Protein AF-A0A7I7TYB9-F1 (afdb_monomer)

Structure (mmCIF, N/CA/C/O backbone):
data_AF-A0A7I7TYB9-F1
#
_entry.id   AF-A0A7I7TYB9-F1
#
loop_
_atom_site.group_PDB
_atom_site.id
_atom_site.type_symbol
_atom_site.label_atom_id
_atom_site.label_alt_id
_atom_site.label_comp_id
_atom_site.label_asym_id
_atom_site.label_entity_id
_atom_site.label_seq_id
_atom_site.pdbx_PDB_ins_code
_atom_site.Cartn_x
_atom_site.Cartn_y
_atom_site.Cartn_z
_atom_site.occupancy
_atom_site.B_iso_or_equiv
_atom_site.auth_seq_id
_atom_site.auth_comp_id
_atom_site.auth_asym_id
_atom_site.auth_atom_id
_atom_site.pdbx_PDB_model_num
ATOM 1 N N . MET A 1 1 ? 27.789 -54.311 -59.925 1.00 45.47 1 MET A N 1
ATOM 2 C CA . MET A 1 1 ? 27.619 -52.954 -59.369 1.00 45.47 1 MET A CA 1
ATOM 3 C C . MET A 1 1 ? 27.592 -53.090 -57.858 1.00 45.47 1 MET A C 1
ATOM 5 O O . MET A 1 1 ? 26.628 -53.628 -57.338 1.00 45.47 1 MET A O 1
ATOM 9 N N . THR A 1 2 ? 28.663 -52.715 -57.167 1.00 55.53 2 THR A N 1
ATOM 10 C CA . THR A 1 2 ? 28.683 -52.633 -55.699 1.00 55.53 2 THR A CA 1
ATOM 11 C C . THR A 1 2 ? 28.583 -51.156 -55.346 1.00 55.53 2 THR A C 1
ATOM 13 O O . THR A 1 2 ? 29.582 -50.445 -55.401 1.00 55.53 2 THR A O 1
ATOM 16 N N . ALA A 1 3 ? 27.362 -50.672 -55.112 1.00 65.44 3 ALA A N 1
ATOM 17 C CA . ALA A 1 3 ? 27.147 -49.305 -54.657 1.00 65.44 3 ALA A CA 1
ATOM 18 C C . ALA A 1 3 ? 27.682 -49.181 -53.225 1.00 65.44 3 ALA A C 1
ATOM 20 O O . ALA A 1 3 ? 27.340 -50.000 -52.372 1.00 65.44 3 ALA A O 1
ATOM 21 N N . LEU A 1 4 ? 28.547 -48.194 -52.985 1.00 68.94 4 LEU A N 1
ATOM 22 C CA . LEU A 1 4 ? 28.935 -47.816 -51.631 1.00 68.94 4 LEU A CA 1
ATOM 23 C C . LEU A 1 4 ? 27.651 -47.407 -50.883 1.00 68.94 4 LEU A C 1
ATOM 25 O O . LEU A 1 4 ? 26.833 -46.699 -51.484 1.00 68.94 4 LEU A O 1
ATOM 29 N N . PRO A 1 5 ? 27.424 -47.878 -49.642 1.00 68.31 5 PRO A N 1
ATOM 30 C CA . PRO A 1 5 ? 26.278 -47.451 -48.851 1.00 68.31 5 PRO A CA 1
ATOM 31 C C . PRO A 1 5 ? 26.206 -45.917 -48.823 1.00 68.31 5 PRO A C 1
ATOM 33 O O . PRO A 1 5 ? 27.254 -45.278 -48.743 1.00 68.31 5 PRO A O 1
ATOM 36 N N . PRO A 1 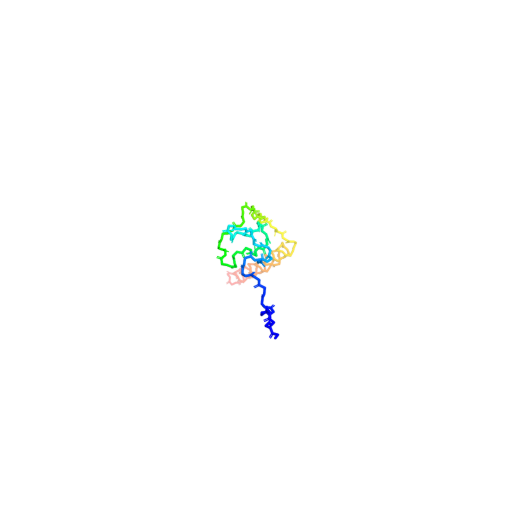6 ? 25.009 -45.314 -48.904 1.00 73.69 6 PRO A N 1
ATOM 37 C CA . PRO A 1 6 ? 24.854 -43.859 -48.891 1.00 73.69 6 PRO A CA 1
ATOM 38 C C . PRO A 1 6 ? 25.175 -43.235 -47.525 1.00 73.69 6 PRO A C 1
ATOM 40 O O . PRO A 1 6 ? 25.071 -42.019 -47.373 1.00 73.69 6 PRO A O 1
ATOM 43 N N . ASP A 1 7 ? 25.525 -44.057 -46.537 1.00 72.25 7 ASP A N 1
ATOM 44 C CA . ASP A 1 7 ? 25.790 -43.608 -45.184 1.00 72.25 7 ASP A CA 1
ATOM 45 C C . ASP A 1 7 ? 27.134 -42.861 -45.127 1.00 72.25 7 ASP A C 1
ATOM 47 O O . ASP A 1 7 ? 28.142 -43.360 -45.642 1.00 72.25 7 ASP A O 1
ATOM 51 N N . PRO A 1 8 ? 27.166 -41.660 -44.521 1.00 70.12 8 PRO A N 1
ATOM 52 C CA . PRO A 1 8 ? 28.394 -40.888 -44.360 1.00 70.12 8 PRO A CA 1
ATOM 53 C C . PRO A 1 8 ? 29.393 -41.620 -43.452 1.00 70.12 8 PRO A C 1
ATOM 55 O O . PRO A 1 8 ? 29.001 -42.383 -42.567 1.00 70.12 8 PRO A O 1
ATOM 58 N N . ASP A 1 9 ? 30.694 -41.380 -43.656 1.00 74.25 9 ASP A N 1
ATOM 59 C CA . ASP A 1 9 ? 31.742 -41.935 -42.790 1.00 74.25 9 ASP A CA 1
ATOM 60 C C . ASP A 1 9 ? 31.521 -41.441 -41.345 1.00 74.25 9 ASP A C 1
ATOM 62 O O . ASP A 1 9 ? 31.444 -40.230 -41.131 1.00 74.25 9 ASP A O 1
ATOM 66 N N . PRO A 1 10 ? 31.445 -42.327 -40.330 1.00 68.69 10 PRO A N 1
ATOM 67 C CA . PRO A 1 10 ? 31.327 -41.926 -38.925 1.00 68.69 10 PRO A CA 1
ATOM 68 C C . PRO A 1 10 ? 32.457 -41.013 -38.427 1.00 68.69 10 PRO A C 1
ATOM 70 O O . PRO A 1 10 ? 32.332 -40.420 -37.356 1.00 68.69 10 PRO A O 1
ATOM 73 N N . ARG A 1 11 ? 33.570 -40.922 -39.163 1.00 71.44 11 ARG A N 1
ATOM 74 C CA . ARG A 1 11 ? 34.668 -39.984 -38.892 1.00 71.44 11 ARG A CA 1
ATOM 75 C C . ARG A 1 11 ? 34.391 -38.555 -39.361 1.00 71.44 11 ARG A C 1
ATOM 77 O O . ARG A 1 11 ? 35.052 -37.646 -38.869 1.00 71.44 11 ARG A O 1
ATOM 84 N N . ASP A 1 12 ? 33.423 -38.356 -40.249 1.00 70.94 12 ASP A N 1
ATOM 85 C CA . ASP A 1 12 ? 33.031 -37.054 -40.792 1.00 70.94 12 ASP A CA 1
ATOM 86 C C . ASP A 1 12 ? 31.718 -36.581 -40.155 1.00 70.94 12 ASP A C 1
ATOM 88 O O . ASP A 1 12 ? 30.680 -36.431 -40.803 1.00 70.94 12 ASP A O 1
ATOM 92 N N . VAL A 1 13 ? 31.763 -36.346 -38.843 1.00 71.19 13 VAL A N 1
ATOM 93 C CA . VAL A 1 13 ? 30.656 -35.762 -38.076 1.00 71.19 13 VAL A CA 1
ATOM 94 C C . VAL A 1 13 ? 30.727 -34.228 -38.121 1.00 71.19 13 VAL A C 1
ATOM 96 O O . VAL A 1 13 ? 31.686 -33.647 -37.607 1.00 71.19 13 VAL A O 1
ATOM 99 N N . PRO A 1 14 ? 29.730 -33.530 -38.705 1.00 74.00 14 PRO A N 1
ATOM 100 C CA . PRO A 1 14 ? 29.725 -32.070 -38.752 1.00 74.00 14 PRO A CA 1
ATOM 101 C C . PRO A 1 14 ? 29.740 -31.451 -37.349 1.00 74.00 14 PRO A C 1
ATOM 103 O O . PRO A 1 14 ? 28.962 -31.848 -36.485 1.00 74.00 14 PRO A O 1
ATOM 106 N N . GLY A 1 15 ? 30.601 -30.454 -37.133 1.00 72.12 15 GLY A N 1
ATOM 107 C CA . GLY A 1 15 ? 30.696 -29.726 -35.858 1.00 72.12 15 GLY A CA 1
ATOM 108 C C . GLY A 1 15 ? 31.486 -30.442 -34.757 1.00 72.12 15 GLY A C 1
ATOM 109 O O . GLY A 1 15 ? 31.632 -29.890 -33.671 1.00 72.12 15 GLY A O 1
ATOM 110 N N . VAL A 1 16 ? 32.027 -31.632 -35.032 1.00 73.62 16 VAL A N 1
ATOM 111 C CA . VAL A 1 16 ? 32.841 -32.411 -34.092 1.00 73.62 16 VAL A CA 1
ATOM 112 C C . VAL A 1 16 ? 34.272 -32.475 -34.615 1.00 73.62 16 VAL A C 1
ATOM 114 O O . VAL A 1 16 ? 34.518 -32.803 -35.776 1.00 73.62 16 VAL A O 1
ATOM 117 N N . ASN A 1 17 ? 35.239 -32.122 -33.774 1.00 73.12 17 ASN A N 1
ATOM 118 C CA . ASN A 1 17 ? 36.648 -32.239 -34.126 1.00 73.12 17 ASN A CA 1
ATOM 119 C C . ASN A 1 17 ? 37.102 -33.713 -34.078 1.00 73.12 17 ASN A C 1
ATOM 121 O O . ASN A 1 17 ? 36.412 -34.586 -33.558 1.00 73.12 17 ASN A O 1
ATOM 125 N N . SER A 1 18 ? 38.304 -34.014 -34.573 1.00 70.75 18 SER A N 1
ATOM 126 C CA . SER A 1 18 ? 38.833 -35.390 -34.573 1.00 70.75 18 SER A CA 1
ATOM 127 C C . SER A 1 18 ? 38.991 -36.018 -33.178 1.00 70.75 18 SER A C 1
ATOM 129 O O . SER A 1 18 ? 39.157 -37.232 -33.085 1.00 70.75 18 SER A O 1
ATOM 131 N N . ALA A 1 19 ? 38.968 -35.214 -32.109 1.00 73.75 19 ALA A N 1
ATOM 132 C CA . ALA A 1 19 ? 39.020 -35.673 -30.722 1.00 73.75 19 ALA A CA 1
ATOM 133 C C . ALA A 1 19 ? 37.627 -35.962 -30.126 1.00 73.75 19 ALA A C 1
ATOM 135 O O . ALA A 1 19 ? 37.550 -36.523 -29.035 1.00 73.75 19 ALA A O 1
ATOM 136 N N . GLY A 1 20 ? 36.541 -35.648 -30.842 1.00 71.62 20 GLY A N 1
ATOM 137 C CA . GLY A 1 20 ? 35.169 -35.839 -30.371 1.00 71.62 20 GLY A CA 1
ATOM 138 C C . GLY A 1 20 ? 34.569 -34.627 -29.654 1.00 71.62 20 GLY A C 1
ATOM 139 O O . GLY A 1 20 ? 33.446 -34.727 -29.162 1.00 71.62 20 GLY A O 1
ATOM 140 N N . ASP A 1 21 ? 35.272 -33.491 -29.608 1.00 70.25 21 ASP A N 1
ATOM 141 C CA . ASP A 1 21 ? 34.769 -32.274 -28.970 1.00 70.25 21 ASP A CA 1
ATOM 142 C C . ASP A 1 21 ? 34.044 -31.366 -29.973 1.00 70.25 21 ASP A C 1
ATOM 144 O O . ASP A 1 21 ? 34.342 -31.345 -31.169 1.00 70.25 21 ASP A O 1
ATOM 148 N N . VAL A 1 22 ? 33.126 -30.560 -29.452 1.00 75.38 22 VAL A N 1
ATOM 149 C CA . VAL A 1 22 ? 32.395 -29.501 -30.166 1.00 75.38 22 VAL A CA 1
ATOM 150 C C . VAL A 1 22 ? 32.900 -28.127 -29.722 1.00 75.38 22 VAL A C 1
ATOM 152 O O . VAL A 1 22 ? 33.416 -27.990 -28.606 1.00 75.38 22 VAL A O 1
ATOM 155 N N . ALA A 1 23 ? 32.775 -27.091 -30.558 1.00 75.69 23 ALA A N 1
ATOM 156 C CA . ALA A 1 23 ? 33.205 -25.759 -30.142 1.00 75.69 23 ALA A CA 1
ATOM 157 C C . ALA A 1 23 ? 32.305 -25.229 -29.003 1.00 75.69 23 ALA A C 1
ATOM 159 O O . ALA A 1 23 ? 31.107 -25.529 -28.959 1.00 75.69 23 ALA A O 1
ATOM 160 N N . PRO A 1 24 ? 32.841 -24.423 -28.067 1.00 70.38 24 PRO A N 1
ATOM 161 C CA . PRO A 1 24 ? 32.022 -23.783 -27.044 1.00 70.38 24 PRO A CA 1
ATOM 162 C C . PRO A 1 24 ? 30.877 -22.976 -27.678 1.00 70.38 24 PRO A C 1
ATOM 164 O O . PRO A 1 24 ? 31.125 -22.032 -28.423 1.00 70.38 24 PRO A O 1
ATOM 167 N N . GLY A 1 25 ? 29.630 -23.344 -27.371 1.00 70.19 25 GLY A N 1
ATOM 168 C CA . GLY A 1 25 ? 28.423 -22.730 -27.939 1.00 70.19 25 GLY A CA 1
ATOM 169 C C . GLY A 1 25 ? 27.733 -23.534 -29.050 1.00 70.19 25 GLY A C 1
ATOM 170 O O . GLY A 1 25 ? 26.563 -23.260 -29.310 1.00 70.19 25 GLY A O 1
ATOM 171 N N . ASP A 1 26 ? 28.390 -24.539 -29.643 1.00 73.38 26 ASP A N 1
ATOM 172 C CA . ASP A 1 26 ? 27.770 -25.437 -30.639 1.00 73.38 26 ASP A CA 1
ATOM 173 C C . ASP A 1 26 ? 26.804 -26.440 -29.987 1.00 73.38 26 ASP A C 1
ATOM 175 O O . ASP A 1 26 ? 25.783 -26.808 -30.568 1.00 73.38 26 ASP A O 1
ATOM 179 N N . THR A 1 27 ? 27.087 -26.835 -28.742 1.00 68.50 27 THR A N 1
ATOM 180 C CA . THR A 1 27 ? 26.146 -27.568 -27.889 1.00 68.50 27 THR A CA 1
ATOM 181 C C . THR A 1 27 ? 25.478 -26.577 -26.936 1.00 68.50 27 THR A C 1
ATOM 183 O O . THR A 1 27 ? 26.191 -25.843 -26.239 1.00 68.50 27 THR A O 1
ATOM 186 N N . PRO A 1 28 ? 24.132 -26.535 -26.865 1.00 68.31 28 PRO A N 1
ATOM 187 C CA . PRO A 1 28 ? 23.430 -25.746 -25.862 1.00 68.31 28 PRO A CA 1
ATOM 188 C C . PRO A 1 28 ? 23.961 -26.048 -24.454 1.00 68.31 28 PRO A C 1
ATOM 190 O O . PRO A 1 28 ? 24.324 -27.196 -24.180 1.00 68.31 28 PRO A O 1
ATOM 193 N N . PRO A 1 29 ? 24.010 -25.055 -23.545 1.00 70.75 29 PRO A N 1
ATOM 194 C CA . PRO A 1 29 ? 24.379 -25.324 -22.163 1.00 70.75 29 PRO A CA 1
ATOM 195 C C . PRO A 1 29 ? 23.458 -26.404 -21.593 1.00 70.75 29 PRO A C 1
ATOM 197 O O . PRO A 1 29 ? 22.272 -26.459 -21.929 1.00 70.75 29 PRO A O 1
ATOM 200 N N . ASP A 1 30 ? 24.017 -27.257 -20.734 1.00 67.56 30 ASP A N 1
ATOM 201 C CA . ASP A 1 30 ? 23.262 -28.323 -20.086 1.00 67.56 30 ASP A CA 1
ATOM 202 C C . ASP A 1 30 ? 21.991 -27.737 -19.450 1.00 67.56 30 ASP A C 1
ATOM 204 O O . ASP A 1 30 ? 22.044 -26.814 -18.631 1.00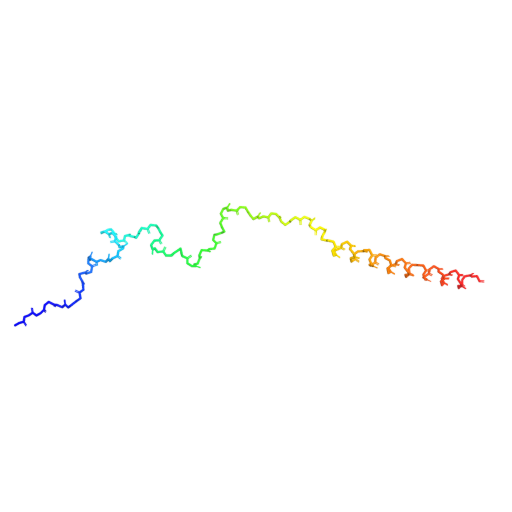 67.56 30 ASP A O 1
ATOM 208 N N . SER A 1 31 ? 20.834 -28.246 -19.879 1.00 62.31 31 SER A N 1
ATOM 209 C CA . SER A 1 31 ? 19.521 -27.746 -19.459 1.00 62.31 31 SER A CA 1
ATOM 210 C C . SER A 1 31 ? 19.265 -27.975 -17.963 1.00 62.31 31 SER A C 1
ATOM 212 O O . SER A 1 31 ? 18.317 -27.414 -17.416 1.00 62.31 31 SER A O 1
ATOM 214 N N . ALA A 1 32 ? 20.111 -28.774 -17.299 1.00 60.59 32 ALA A N 1
ATOM 215 C CA . ALA A 1 32 ? 20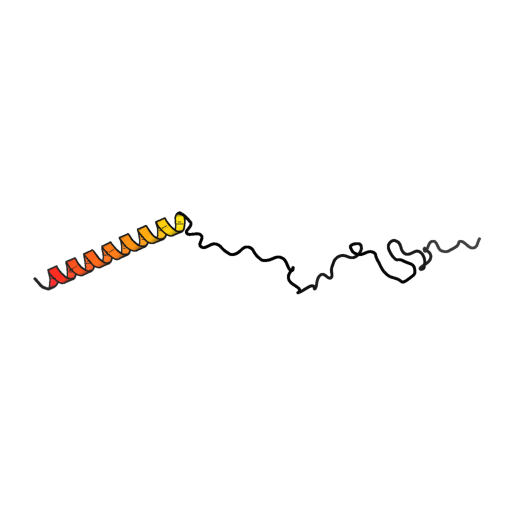.094 -29.027 -15.862 1.00 60.59 32 ALA A CA 1
ATOM 216 C C . ALA A 1 32 ? 21.065 -28.141 -15.047 1.00 60.59 32 ALA A C 1
ATOM 218 O O . ALA A 1 32 ? 21.334 -28.439 -13.883 1.00 60.59 32 ALA A O 1
ATOM 219 N N . GLN A 1 33 ? 21.600 -27.051 -15.610 1.00 67.62 33 GLN A N 1
ATOM 220 C CA . GLN A 1 33 ? 22.421 -26.102 -14.848 1.00 67.62 33 GLN A CA 1
ATOM 221 C C . GLN A 1 33 ? 21.613 -25.450 -13.711 1.00 67.62 33 GLN A C 1
ATOM 223 O O . GLN A 1 33 ? 20.746 -24.608 -13.930 1.00 67.62 33 GLN A O 1
ATOM 228 N N . THR A 1 34 ? 21.942 -25.808 -12.469 1.00 68.62 34 THR A N 1
ATOM 229 C CA . THR A 1 34 ? 21.429 -25.168 -11.243 1.00 68.62 34 THR A CA 1
ATOM 230 C C . THR A 1 34 ? 22.304 -24.004 -10.777 1.00 68.62 34 THR A C 1
ATOM 232 O O . THR A 1 34 ? 22.063 -23.422 -9.720 1.00 68.62 34 THR A O 1
ATOM 235 N N . SER A 1 35 ? 23.364 -23.694 -11.523 1.00 71.31 35 SER A N 1
ATOM 236 C CA . SER A 1 35 ? 24.301 -22.633 -11.178 1.00 71.31 35 SER A CA 1
ATOM 237 C C . SER A 1 35 ? 23.733 -21.291 -11.619 1.00 71.31 35 SER A C 1
ATOM 239 O O . SER A 1 35 ? 23.533 -21.042 -12.807 1.00 71.31 35 SER A O 1
ATOM 241 N N . ALA A 1 36 ? 23.473 -20.416 -10.650 1.00 67.88 36 ALA A N 1
ATOM 242 C CA . ALA A 1 36 ? 23.101 -19.040 -10.933 1.00 67.88 36 ALA A CA 1
ATOM 243 C C . ALA A 1 36 ? 24.259 -18.312 -11.635 1.00 67.88 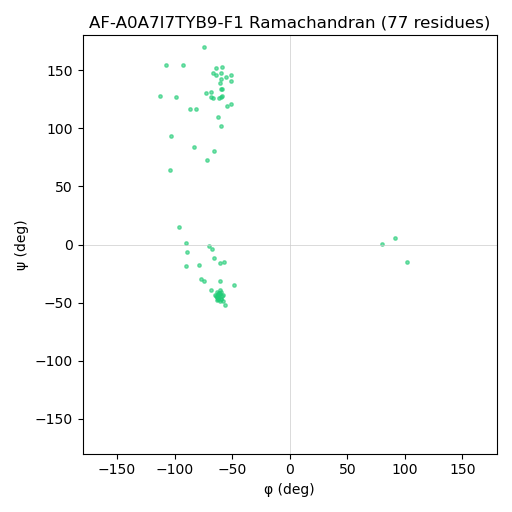36 ALA A C 1
ATOM 245 O O . ALA A 1 36 ? 25.435 -18.562 -11.362 1.00 67.88 36 ALA A O 1
ATOM 246 N N . THR A 1 37 ? 23.918 -17.395 -12.541 1.00 71.75 37 THR A N 1
ATOM 247 C CA . THR A 1 37 ? 24.903 -16.525 -13.188 1.00 71.75 37 THR A CA 1
ATOM 248 C C . THR A 1 37 ? 25.651 -15.692 -12.140 1.00 71.75 37 THR A C 1
ATOM 250 O O . THR A 1 37 ? 25.077 -15.299 -11.128 1.00 71.75 37 THR A O 1
ATOM 253 N N . SER A 1 38 ? 26.928 -15.378 -12.380 1.00 74.50 38 SER A N 1
ATOM 254 C CA . SER A 1 38 ? 27.714 -14.505 -11.487 1.00 74.50 38 SER A CA 1
ATOM 255 C C . SER A 1 38 ? 27.214 -13.050 -11.480 1.00 74.50 38 SER A C 1
ATOM 257 O O . SER A 1 38 ? 27.75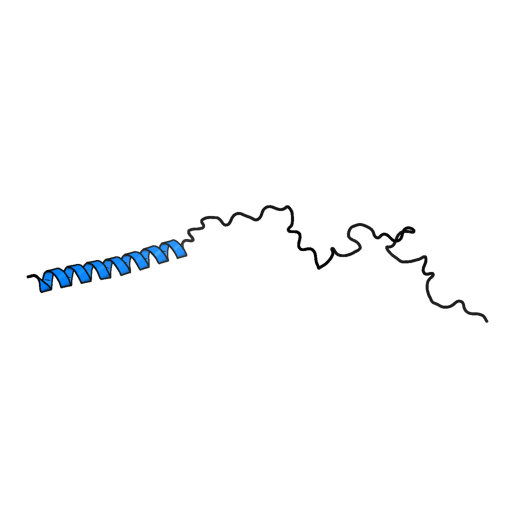9 -12.212 -10.754 1.00 74.50 38 SER A O 1
ATOM 259 N N . ASN A 1 39 ? 26.215 -12.719 -12.302 1.00 79.81 39 ASN A N 1
ATOM 260 C CA . ASN A 1 39 ? 25.638 -11.387 -12.331 1.00 79.81 39 ASN A CA 1
ATOM 261 C C . ASN A 1 39 ? 24.884 -11.114 -11.030 1.00 79.81 39 ASN A C 1
ATOM 263 O O . ASN A 1 39 ? 24.052 -11.898 -10.585 1.00 79.81 39 ASN A O 1
ATOM 267 N N . ARG A 1 40 ? 25.167 -9.957 -10.432 1.00 77.56 40 ARG A N 1
ATOM 268 C CA . ARG A 1 40 ? 24.454 -9.492 -9.249 1.00 77.56 40 ARG A CA 1
ATOM 269 C C . ARG A 1 40 ? 23.005 -9.186 -9.620 1.00 77.56 40 ARG A C 1
ATOM 271 O O . ARG A 1 40 ? 22.772 -8.363 -10.505 1.00 77.56 40 ARG A O 1
ATOM 278 N N . ASP A 1 41 ? 22.059 -9.774 -8.896 1.00 77.81 41 ASP A N 1
ATOM 279 C CA . ASP A 1 41 ? 20.656 -9.395 -9.026 1.00 77.81 41 ASP A CA 1
ATOM 280 C C . ASP A 1 41 ? 20.461 -7.915 -8.663 1.00 77.81 41 ASP A C 1
ATOM 282 O O . ASP A 1 41 ? 21.064 -7.421 -7.695 1.00 77.81 41 ASP A O 1
ATOM 286 N N . PRO A 1 42 ? 19.628 -7.174 -9.415 1.00 76.50 42 PRO A N 1
ATOM 287 C CA . PRO A 1 42 ? 19.285 -5.812 -9.049 1.00 76.50 42 PRO A CA 1
ATOM 288 C C . PRO A 1 42 ? 18.634 -5.817 -7.664 1.00 76.50 42 PRO A C 1
ATOM 290 O O . PRO A 1 42 ? 17.679 -6.548 -7.403 1.00 76.50 42 PRO A O 1
ATOM 293 N N . ALA A 1 43 ? 19.155 -4.986 -6.759 1.00 76.31 43 ALA A N 1
ATOM 294 C CA . ALA A 1 43 ? 18.572 -4.848 -5.435 1.00 76.31 43 ALA A CA 1
ATOM 295 C C . ALA A 1 43 ? 17.133 -4.339 -5.578 1.00 76.31 43 ALA A C 1
ATOM 297 O O . ALA A 1 43 ? 16.897 -3.298 -6.198 1.00 76.31 43 ALA A O 1
ATOM 298 N N . ALA A 1 44 ? 16.175 -5.057 -4.988 1.00 70.94 44 ALA A N 1
ATOM 299 C CA . ALA A 1 44 ? 14.812 -4.568 -4.865 1.00 70.94 44 ALA A CA 1
ATOM 300 C C . ALA A 1 44 ? 14.845 -3.264 -4.053 1.00 70.94 44 ALA A C 1
ATOM 302 O O . ALA A 1 44 ? 15.036 -3.271 -2.835 1.00 70.94 44 ALA A O 1
ATOM 303 N N . GLY A 1 45 ? 14.733 -2.130 -4.747 1.00 69.56 45 GLY A N 1
ATOM 304 C CA . GLY A 1 45 ? 14.717 -0.818 -4.116 1.00 69.56 45 GLY A CA 1
ATOM 305 C C . GLY A 1 45 ? 13.562 -0.706 -3.121 1.00 69.56 45 GLY A C 1
ATOM 306 O O . GLY A 1 45 ? 12.523 -1.359 -3.264 1.00 69.56 45 GLY A O 1
ATOM 307 N N . ARG A 1 46 ? 13.720 0.141 -2.094 1.00 67.75 46 ARG A N 1
ATOM 308 C CA . ARG A 1 46 ? 12.623 0.522 -1.190 1.00 67.75 46 ARG A CA 1
ATOM 309 C C . ARG A 1 46 ? 11.665 1.440 -1.950 1.00 67.75 46 ARG A C 1
ATOM 311 O O . ARG A 1 46 ? 11.623 2.649 -1.741 1.00 67.75 46 ARG A O 1
ATOM 318 N N . ASN A 1 47 ? 10.909 0.854 -2.864 1.00 68.62 47 ASN A N 1
ATOM 319 C CA . ASN A 1 47 ? 10.039 1.580 -3.768 1.00 68.62 47 ASN A CA 1
ATOM 320 C C . ASN A 1 47 ? 8.733 1.871 -3.027 1.00 68.62 47 ASN A C 1
ATOM 322 O O . ASN A 1 47 ? 7.756 1.128 -3.155 1.00 68.62 47 ASN A O 1
ATOM 326 N N . LEU A 1 48 ? 8.707 2.950 -2.240 1.00 70.56 48 LEU A N 1
ATOM 327 C CA . LEU A 1 48 ? 7.451 3.561 -1.805 1.00 70.56 48 LEU A CA 1
ATOM 328 C C . LEU A 1 48 ? 6.759 4.125 -3.047 1.00 70.56 48 LEU A C 1
ATOM 330 O O . LEU A 1 48 ? 6.857 5.300 -3.384 1.00 70.56 48 LEU A O 1
ATOM 334 N N . THR A 1 49 ? 6.101 3.231 -3.776 1.00 85.00 49 THR A N 1
ATOM 335 C CA . THR A 1 49 ? 5.314 3.575 -4.954 1.00 85.00 49 THR A CA 1
ATOM 336 C C . THR A 1 49 ? 4.228 4.558 -4.507 1.00 85.00 49 THR A C 1
ATOM 338 O O . THR A 1 49 ? 3.669 4.356 -3.427 1.00 85.00 49 THR A O 1
ATOM 341 N N . PRO A 1 50 ? 3.857 5.578 -5.302 1.00 88.00 50 PRO A N 1
ATOM 342 C CA . PRO A 1 50 ? 2.804 6.528 -4.924 1.00 88.00 50 PRO A CA 1
ATOM 343 C C . PRO A 1 50 ? 1.516 5.851 -4.424 1.00 88.00 50 PRO A C 1
ATOM 345 O O . PRO A 1 50 ? 0.893 6.309 -3.471 1.00 88.00 50 PRO A O 1
ATOM 348 N N . ARG A 1 51 ? 1.171 4.684 -4.989 1.00 90.56 51 ARG A N 1
ATOM 349 C CA . ARG A 1 51 ? 0.056 3.835 -4.533 1.00 90.56 51 ARG A CA 1
ATOM 350 C C . ARG A 1 51 ? 0.189 3.367 -3.080 1.00 90.56 51 ARG A C 1
ATOM 352 O O . ARG A 1 51 ? -0.803 3.364 -2.356 1.00 90.56 51 ARG A O 1
ATOM 359 N N . ALA A 1 52 ? 1.389 2.982 -2.646 1.00 90.62 52 ALA A N 1
ATOM 360 C CA . ALA A 1 52 ? 1.641 2.561 -1.270 1.00 90.62 52 ALA A CA 1
ATOM 361 C C . ALA A 1 52 ? 1.412 3.727 -0.300 1.00 90.62 52 ALA A C 1
ATOM 363 O O . ALA A 1 52 ? 0.722 3.561 0.699 1.00 90.62 52 ALA A O 1
ATOM 364 N N . VAL A 1 53 ? 1.906 4.923 -0.641 1.00 93.56 53 VAL A N 1
ATOM 365 C CA . VAL A 1 53 ? 1.710 6.135 0.172 1.00 93.56 53 VAL A CA 1
ATOM 366 C C . VAL A 1 53 ? 0.224 6.468 0.309 1.00 93.56 53 VAL A C 1
ATOM 368 O O . VAL A 1 53 ? -0.258 6.640 1.425 1.00 93.56 53 VAL A O 1
ATOM 371 N N . VAL A 1 54 ? -0.521 6.483 -0.801 1.00 96.44 54 VAL A N 1
ATOM 372 C CA . VAL A 1 54 ? -1.975 6.728 -0.783 1.00 96.44 54 VAL A CA 1
ATOM 373 C C . VAL A 1 54 ? -2.698 5.701 0.088 1.00 96.44 54 VAL A C 1
ATOM 375 O O . VAL A 1 54 ? -3.544 6.072 0.897 1.00 96.44 54 VAL A O 1
ATOM 378 N N . THR A 1 55 ? -2.329 4.423 -0.025 1.00 96.31 55 THR A N 1
ATOM 379 C CA . THR A 1 55 ? -2.919 3.351 0.790 1.00 96.31 55 THR A CA 1
ATOM 380 C C . THR A 1 55 ? -2.702 3.612 2.280 1.00 96.31 55 THR A C 1
ATOM 382 O O . THR A 1 55 ? -3.657 3.555 3.052 1.00 96.31 55 THR A O 1
ATOM 385 N N . PHE A 1 56 ? -1.480 3.966 2.689 1.00 96.62 56 PHE A N 1
ATOM 386 C CA . PHE A 1 56 ? -1.190 4.292 4.087 1.00 96.62 56 PHE A CA 1
ATOM 387 C C . PHE A 1 56 ? -1.991 5.494 4.586 1.00 96.62 56 PHE A C 1
ATOM 389 O O . PHE A 1 56 ? -2.543 5.426 5.680 1.00 96.62 56 PHE A O 1
ATOM 396 N N . VAL A 1 57 ? -2.104 6.562 3.792 1.00 97.62 57 VAL A N 1
ATOM 397 C CA . VAL A 1 57 ? -2.894 7.747 4.168 1.00 97.62 57 VAL A CA 1
ATOM 398 C C . VAL A 1 57 ? -4.359 7.375 4.403 1.00 97.62 57 VAL A C 1
ATOM 400 O O . VAL A 1 57 ? -4.924 7.747 5.429 1.00 97.62 57 VAL A O 1
ATOM 403 N N . VAL A 1 58 ? -4.964 6.601 3.499 1.00 98.31 58 VAL A N 1
ATOM 404 C CA . VAL A 1 58 ? -6.365 6.167 3.629 1.00 98.31 58 VAL A CA 1
ATOM 405 C C . VAL A 1 58 ? -6.571 5.314 4.881 1.00 98.31 58 VAL A C 1
ATOM 407 O O . VAL A 1 58 ? -7.510 5.555 5.639 1.00 98.31 58 VAL A O 1
ATOM 410 N N . VAL A 1 59 ? -5.679 4.353 5.136 1.00 98.56 59 VAL A N 1
ATOM 411 C CA . VAL A 1 59 ? -5.746 3.504 6.337 1.00 98.56 59 VAL A CA 1
ATOM 412 C C . VAL A 1 59 ? -5.620 4.344 7.608 1.00 98.56 59 VAL A C 1
ATOM 414 O O . VAL A 1 59 ? -6.365 4.134 8.562 1.00 98.56 59 VAL A O 1
ATOM 417 N N . LEU A 1 60 ? -4.718 5.324 7.623 1.00 98.50 60 LEU A N 1
ATOM 418 C CA . LEU A 1 60 ? -4.478 6.163 8.794 1.00 98.50 60 LEU A CA 1
ATOM 419 C C . LEU A 1 60 ? -5.677 7.074 9.097 1.00 98.50 60 LEU A C 1
ATOM 421 O O . LEU A 1 60 ? -6.068 7.203 10.256 1.00 98.50 60 LEU A O 1
ATOM 425 N N . LEU A 1 61 ? -6.318 7.626 8.062 1.00 98.69 61 LEU A N 1
ATOM 426 C CA . LEU A 1 61 ? -7.573 8.374 8.197 1.00 98.69 61 LEU A CA 1
ATOM 427 C C . LEU A 1 61 ? -8.708 7.496 8.737 1.00 98.69 61 LEU A C 1
ATOM 429 O O . LEU A 1 61 ? -9.455 7.922 9.617 1.00 98.69 61 LEU A O 1
ATOM 433 N N . PHE A 1 62 ? -8.818 6.262 8.245 1.00 98.62 62 PHE A N 1
ATOM 434 C CA . PHE A 1 62 ? -9.816 5.310 8.722 1.00 98.62 62 PHE A CA 1
ATOM 435 C C . PHE A 1 62 ? -9.617 4.977 10.207 1.00 98.62 62 PHE A C 1
ATOM 437 O O . PHE A 1 62 ? -10.559 5.063 10.992 1.00 98.62 62 PHE A O 1
ATOM 444 N N . VAL A 1 63 ? -8.383 4.683 10.623 1.00 98.69 63 VAL A N 1
ATOM 445 C CA . VAL A 1 63 ? -8.048 4.432 12.036 1.00 98.69 63 VAL A CA 1
ATOM 446 C C . VAL A 1 63 ? -8.347 5.658 12.904 1.00 98.69 63 VAL A C 1
ATOM 448 O O . VAL A 1 63 ? -8.929 5.516 13.979 1.00 98.69 63 VAL A O 1
ATOM 451 N N . ALA A 1 64 ? -8.012 6.863 12.437 1.00 98.69 64 ALA A N 1
ATOM 452 C CA . ALA A 1 64 ? -8.303 8.098 13.162 1.00 98.69 64 ALA A CA 1
ATOM 453 C C . ALA A 1 64 ? -9.811 8.294 13.393 1.00 98.69 64 ALA A C 1
ATOM 455 O O . ALA A 1 64 ? -10.212 8.691 14.487 1.00 98.69 64 ALA A O 1
ATOM 456 N N . LEU A 1 65 ? -10.650 7.957 12.408 1.00 98.62 65 LEU A N 1
ATOM 457 C CA . LEU A 1 65 ? -12.107 8.014 12.546 1.00 98.62 65 LEU A CA 1
ATOM 458 C C . LEU A 1 65 ? -12.621 7.043 13.620 1.00 98.62 65 LEU A C 1
ATOM 460 O O . LEU A 1 65 ? -13.476 7.414 14.428 1.00 98.62 65 LEU A O 1
ATOM 464 N N . PHE A 1 66 ? -12.072 5.828 13.679 1.00 98.56 66 PHE A N 1
ATOM 465 C CA . PHE A 1 66 ? -12.412 4.859 14.726 1.00 98.56 66 PHE A CA 1
ATOM 466 C C . PHE A 1 66 ? -12.017 5.355 16.115 1.00 98.56 66 PHE A C 1
ATOM 468 O O . PHE A 1 66 ? -12.823 5.280 17.040 1.00 98.56 66 PHE A O 1
ATOM 475 N N . ILE A 1 67 ? -10.809 5.903 16.257 1.00 98.62 67 ILE A N 1
ATOM 476 C CA . ILE A 1 67 ? -10.331 6.459 17.529 1.00 98.62 67 ILE A CA 1
ATOM 477 C C . ILE A 1 67 ? -11.219 7.628 17.967 1.00 98.62 67 ILE A C 1
ATOM 479 O O . ILE A 1 67 ? -11.666 7.656 19.112 1.00 98.62 67 ILE A O 1
ATOM 483 N N . ALA A 1 68 ? -11.530 8.557 17.060 1.00 98.50 68 ALA A N 1
ATOM 484 C CA . ALA A 1 68 ? -12.411 9.684 17.351 1.00 98.50 68 ALA A CA 1
ATOM 485 C C . ALA A 1 68 ? -13.799 9.216 17.815 1.00 98.50 68 ALA A C 1
ATOM 487 O O . ALA A 1 68 ? -14.312 9.706 18.820 1.00 98.50 68 ALA A O 1
ATOM 488 N N . THR A 1 69 ? -14.373 8.222 17.132 1.00 98.31 69 THR A N 1
ATOM 489 C CA . THR A 1 69 ? -15.674 7.642 17.500 1.00 98.31 69 THR A CA 1
ATOM 490 C C . THR A 1 69 ? -15.615 6.945 18.859 1.00 98.31 69 THR A C 1
ATOM 492 O O . THR A 1 69 ? -16.508 7.127 19.680 1.00 98.31 69 THR A O 1
ATOM 495 N N . ALA A 1 70 ? -14.556 6.180 19.130 1.00 98.00 70 ALA A N 1
ATOM 496 C CA . ALA A 1 70 ? -14.374 5.503 20.410 1.00 98.00 70 ALA A CA 1
ATOM 497 C C . ALA A 1 70 ? -14.271 6.501 21.572 1.00 98.00 70 ALA A C 1
ATOM 499 O O . ALA A 1 70 ? -14.927 6.316 22.594 1.00 98.00 70 ALA A O 1
ATOM 500 N N . ILE A 1 71 ? -13.499 7.580 21.400 1.00 98.12 71 ILE A N 1
ATOM 501 C CA . ILE A 1 71 ? -13.383 8.657 22.393 1.00 98.12 71 ILE A CA 1
ATOM 502 C C . ILE A 1 71 ? -14.734 9.348 22.590 1.00 98.12 71 ILE A C 1
ATOM 504 O O . ILE A 1 71 ? -15.138 9.562 23.729 1.00 98.12 71 ILE A O 1
ATOM 508 N N . TYR A 1 72 ? -15.441 9.669 21.504 1.00 98.25 72 TYR A N 1
ATOM 509 C CA . TYR A 1 72 ? -16.767 10.281 21.575 1.00 98.25 72 TYR A CA 1
ATOM 510 C C . TYR A 1 72 ? -17.728 9.426 22.409 1.00 98.25 72 TYR A C 1
ATOM 512 O O . TYR A 1 72 ? -18.297 9.920 23.379 1.00 98.25 72 TYR A O 1
ATOM 520 N N . LEU A 1 73 ? -17.832 8.131 22.096 1.00 97.69 73 LEU A N 1
ATOM 521 C CA . LEU A 1 73 ? -18.683 7.200 22.837 1.00 97.69 73 LEU A CA 1
ATOM 522 C C . LEU A 1 73 ? -18.260 7.069 24.302 1.00 97.69 73 LEU A C 1
ATOM 524 O O . LEU A 1 73 ? -19.118 7.062 25.179 1.00 97.69 73 LEU A O 1
ATOM 528 N N . LEU A 1 74 ? -1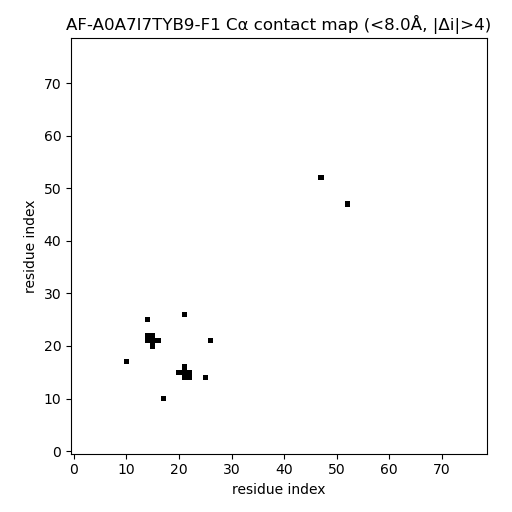6.954 6.996 24.576 1.00 97.62 74 LEU A N 1
ATOM 529 C CA . LEU A 1 74 ? -16.429 6.931 25.939 1.00 97.62 74 LEU A CA 1
ATOM 530 C C . LEU A 1 74 ? -16.879 8.145 26.758 1.00 97.62 74 LEU A C 1
ATOM 532 O O . LEU A 1 74 ? -17.378 7.973 27.866 1.00 97.62 74 LEU A O 1
ATOM 536 N N . VAL A 1 75 ? -16.723 9.354 26.210 1.00 97.94 75 VAL A N 1
ATOM 537 C CA . VAL A 1 75 ? -17.130 10.594 26.882 1.00 97.94 75 VAL A CA 1
ATOM 538 C C . VAL A 1 75 ? -18.639 10.603 27.105 1.00 97.94 75 VAL A C 1
ATOM 540 O O . VAL A 1 75 ? -19.065 10.828 28.229 1.00 97.94 75 VAL A O 1
ATOM 543 N N . THR A 1 76 ? -19.435 10.287 26.079 1.00 96.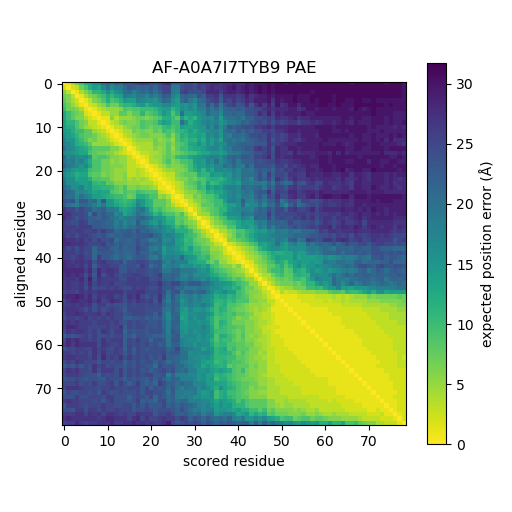62 76 THR A N 1
ATOM 544 C CA . THR A 1 76 ? -20.905 10.259 26.173 1.00 96.62 76 THR A CA 1
ATOM 545 C C . THR A 1 76 ? -21.431 9.261 27.204 1.00 96.62 76 THR A C 1
ATOM 547 O O . THR A 1 76 ? -22.479 9.498 27.787 1.00 96.62 76 THR A O 1
ATOM 550 N N . ILE A 1 77 ? -20.740 8.142 27.432 1.00 95.38 77 ILE A N 1
ATOM 551 C CA . ILE A 1 77 ? -21.142 7.157 28.450 1.00 95.38 77 ILE A CA 1
ATOM 552 C C . ILE A 1 77 ? -20.778 7.629 29.866 1.00 95.38 77 ILE A C 1
ATOM 554 O O . ILE A 1 77 ? -21.436 7.236 30.828 1.00 95.38 77 ILE A O 1
ATOM 558 N N . LEU A 1 78 ? -19.713 8.423 30.008 1.00 92.38 78 LEU A N 1
ATOM 559 C CA . LEU A 1 78 ? -19.168 8.825 31.307 1.00 92.38 78 LEU A CA 1
ATOM 560 C C . LEU A 1 78 ? -19.768 10.129 31.858 1.00 92.38 78 LEU A C 1
ATOM 562 O O . LEU A 1 78 ? -19.623 10.387 33.053 1.00 92.38 78 LEU A O 1
ATOM 566 N N . THR A 1 79 ? -20.388 10.946 31.004 1.00 86.75 79 THR A N 1
ATOM 567 C CA . THR A 1 79 ? -21.083 12.198 31.358 1.00 86.75 79 THR A CA 1
ATOM 568 C C . THR A 1 79 ? -22.589 12.018 31.380 1.00 86.75 79 THR A C 1
ATOM 570 O O . THR A 1 79 ? -23.216 12.466 32.362 1.00 86.75 79 THR A O 1
#

Radius of gyration: 36.54 Å; Cα contacts (8 Å, |Δi|>4): 10; chains: 1; bounding b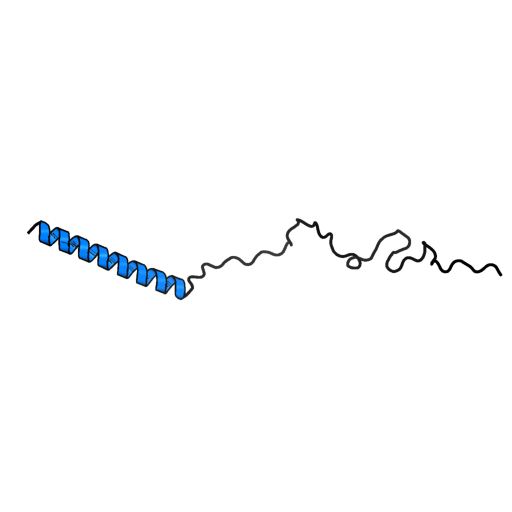ox: 60×65×91 Å

Organism: Mycolicibacterium parafortuitum (NCBI:txid39692)

Foldseek 3Di:
DDDDPPDDDPCPDPQADNVRDHPVPPDPPDPPDPDDDPDDDDPPDPCCDVVVVVVVVVVVVVVVVVVVVVVVVVVVVVD

pLDDT: mean 80.4, std 13.49, range [45.47, 98.69]

InterPro domains:
  IPR045512 Protein of unknow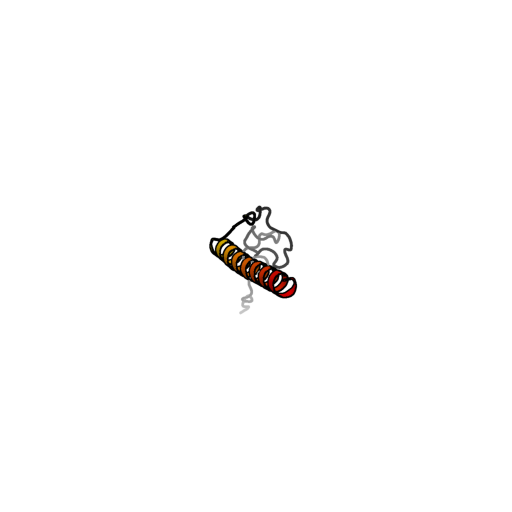n function DUF6480 [PF20088] (4-73)

Mean predicted aligned error: 16.54 Å

Solvent-accessible surface area (backbone atoms only — not comparable to full-atom values): 5400 Å² total; per-residue (Å²): 137,85,78,76,72,91,70,76,60,86,86,72,47,88,74,46,47,100,86,72,50,59,57,94,74,77,57,77,76,69,92,81,68,83,72,76,70,92,68,81,75,82,77,85,67,90,72,77,43,72,67,54,54,53,50,51,53,54,53,52,54,53,51,50,52,52,51,53,50,51,52,50,53,52,51,66,73,74,108

Sequence (79 aa):
MTALPPDPDPRDVPGVNSAGDVAPGDTPPDSAQTSATSNRDPAAGRNLTPRAVVTFVVVLLFVALFIATAIYLLVTILT

Secondary structure (DSSP, 8-state):
--PPPSPPPTT--TTB-TTS-B-TTTSPPPTT--PPPSSPPPP------HHHHHHHHHHHHHHHHHHHHHHHHHHHHH-